Protein AF-A0A497R8Y4-F1 (afdb_monomer_lite)

Foldseek 3Di:
DWKKFADDPNDTPDIDDDPDPDDDPRIDGDDPVVVVVVVVVVPPPPPPQPLVRVLVVLVVVLVVCVVVVHDSPVSVVVSVVSVVVVVVD

Sequence (89 aa):
MFYFKKIVNGKIVSVESKNVDIPSLGFERATKEEYENFIANLTPEIIEPTIEEQLHELRMQILDKMIANEDFSELKQRYLQLRAKLEKI

Structure (mmCIF, N/CA/C/O backbone):
data_AF-A0A497R8Y4-F1
#
_entry.id   AF-A0A497R8Y4-F1
#
loop_
_atom_site.group_PDB
_atom_site.id
_atom_site.type_symbol
_atom_site.label_atom_id
_atom_site.label_alt_id
_atom_site.label_comp_id
_atom_site.label_asym_id
_atom_site.label_entity_id
_atom_site.label_seq_id
_atom_site.pdbx_PDB_ins_code
_atom_site.Cartn_x
_atom_site.Cartn_y
_atom_site.Cartn_z
_atom_site.occupancy
_atom_site.B_iso_or_equiv
_atom_site.auth_seq_id
_atom_site.auth_comp_id
_atom_site.auth_asym_id
_atom_site.auth_atom_id
_atom_site.pdbx_PDB_model_num
ATOM 1 N N . MET A 1 1 ? 6.446 11.540 24.040 1.00 89.25 1 MET A N 1
ATOM 2 C CA . MET A 1 1 ? 5.518 11.537 22.893 1.00 89.25 1 MET A CA 1
ATOM 3 C C . MET A 1 1 ? 4.107 11.457 23.441 1.00 89.25 1 MET A C 1
ATOM 5 O O . MET A 1 1 ? 3.850 10.585 24.264 1.00 89.25 1 MET A O 1
ATOM 9 N N . PHE A 1 2 ? 3.242 12.381 23.041 1.00 95.12 2 PHE A N 1
ATOM 10 C CA . PHE A 1 2 ? 1.824 12.420 23.385 1.00 95.12 2 PHE A CA 1
ATOM 11 C C . PHE A 1 2 ? 1.015 11.988 22.164 1.00 95.12 2 PHE A C 1
ATOM 13 O O . PHE A 1 2 ? 1.367 12.341 21.037 1.00 95.12 2 PHE A O 1
ATOM 20 N N . TYR A 1 3 ? -0.042 11.217 22.393 1.00 96.75 3 TYR A N 1
ATOM 21 C CA . TYR A 1 3 ? -0.920 10.706 21.346 1.00 96.75 3 TYR A CA 1
ATOM 22 C C . TYR A 1 3 ? -2.302 11.312 21.517 1.00 96.75 3 TYR A C 1
ATOM 24 O O . TYR A 1 3 ? -2.788 11.466 22.642 1.00 96.75 3 TYR A O 1
ATOM 32 N N . PHE A 1 4 ? -2.937 11.635 20.399 1.00 96.88 4 PHE A N 1
ATOM 33 C CA . PHE A 1 4 ? -4.276 12.191 20.375 1.00 96.88 4 PHE A CA 1
ATOM 34 C C . PHE A 1 4 ? -5.122 11.502 19.306 1.00 96.88 4 PHE A C 1
ATOM 36 O O . PHE A 1 4 ? -4.603 11.021 18.299 1.00 96.88 4 PHE A O 1
ATOM 43 N N . LYS A 1 5 ? -6.433 11.455 19.531 1.00 96.12 5 LYS A N 1
ATOM 44 C CA . LYS A 1 5 ? -7.430 10.834 18.656 1.00 96.12 5 LYS A CA 1
ATOM 45 C C . LYS A 1 5 ? -8.564 11.806 18.385 1.00 96.12 5 LYS A C 1
ATOM 47 O O . LYS A 1 5 ? -8.920 12.615 19.238 1.00 96.12 5 LYS A O 1
ATOM 52 N N . LYS A 1 6 ? -9.159 11.698 17.206 1.00 95.88 6 LYS A N 1
ATOM 53 C CA . LYS A 1 6 ? -10.399 12.383 16.851 1.00 95.88 6 LYS A CA 1
ATOM 54 C C . LYS A 1 6 ? -11.516 11.359 16.766 1.00 95.88 6 LYS A C 1
ATOM 56 O O . LYS A 1 6 ? -11.400 10.394 16.009 1.00 95.88 6 LYS A O 1
ATOM 61 N N . ILE A 1 7 ? -12.593 11.589 17.511 1.00 93.56 7 ILE A N 1
ATOM 62 C CA . ILE A 1 7 ? -13.766 10.714 17.533 1.00 93.56 7 ILE A CA 1
ATOM 63 C C . ILE A 1 7 ? -14.928 11.381 16.800 1.00 93.56 7 ILE A C 1
ATOM 65 O O . ILE A 1 7 ? -15.263 12.535 17.056 1.00 93.56 7 ILE A O 1
ATOM 69 N N . VAL A 1 8 ? -15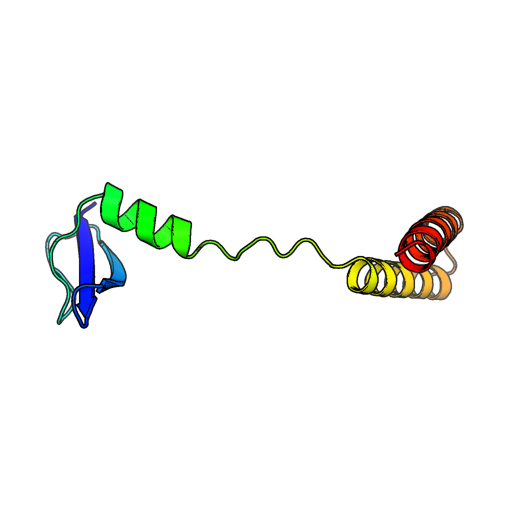.567 10.636 15.899 1.00 92.44 8 VAL A N 1
ATOM 70 C CA . VAL A 1 8 ? -16.827 11.018 15.250 1.00 92.44 8 VAL A CA 1
ATOM 71 C C . VAL A 1 8 ? -17.781 9.835 15.363 1.00 92.44 8 VAL A C 1
ATOM 73 O O . VAL A 1 8 ? -17.419 8.712 15.021 1.00 92.44 8 VAL A O 1
ATOM 76 N N . ASN A 1 9 ? -18.995 10.066 15.871 1.00 92.31 9 ASN A N 1
ATOM 77 C CA . ASN A 1 9 ? -20.010 9.022 16.084 1.00 92.31 9 ASN A CA 1
ATOM 78 C C . ASN A 1 9 ? -19.493 7.810 16.891 1.00 92.31 9 ASN A C 1
ATOM 80 O O . ASN A 1 9 ? -19.792 6.663 16.566 1.00 92.31 9 ASN A O 1
ATOM 84 N N . GLY A 1 10 ? -18.671 8.059 17.917 1.00 88.25 10 GLY A N 1
ATOM 85 C CA . GLY A 1 10 ? -18.107 7.011 18.779 1.00 88.25 10 GLY A CA 1
ATOM 86 C C . GLY A 1 10 ? -16.978 6.183 18.152 1.00 88.25 10 GLY A C 1
ATOM 87 O O . GLY A 1 10 ? -16.525 5.226 18.771 1.00 88.25 10 GLY A O 1
ATOM 88 N N . LYS A 1 11 ? -16.503 6.534 16.949 1.00 89.75 11 LYS A N 1
ATOM 89 C CA . LYS A 1 11 ? -15.380 5.863 16.277 1.00 89.75 11 LYS A CA 1
ATOM 90 C C . LYS A 1 11 ? -14.183 6.795 16.138 1.00 89.75 11 LYS A C 1
ATOM 92 O O . LYS A 1 11 ? -14.354 7.970 15.813 1.00 89.75 11 LYS A O 1
ATOM 97 N N . ILE A 1 12 ? -12.978 6.262 16.342 1.00 91.62 12 ILE A N 1
ATOM 98 C CA . ILE A 1 12 ? -11.734 6.969 16.019 1.00 91.62 12 ILE A CA 1
ATOM 99 C C . ILE A 1 12 ? -11.656 7.096 14.496 1.00 91.62 12 ILE A C 1
ATOM 101 O O . ILE A 1 12 ? -11.735 6.095 13.789 1.00 91.62 12 ILE A O 1
ATOM 105 N N . VAL A 1 13 ? -11.528 8.324 13.999 1.00 91.81 13 VAL A N 1
ATOM 106 C CA . VAL A 1 13 ? -11.429 8.624 12.558 1.00 91.81 13 VAL A CA 1
ATOM 107 C C . VAL A 1 13 ? -10.071 9.191 12.159 1.00 91.81 13 VAL A C 1
ATOM 109 O O . VAL A 1 13 ? -9.772 9.308 10.976 1.00 91.81 13 VAL A O 1
ATOM 112 N N . SER A 1 14 ? -9.259 9.594 13.133 1.00 92.94 14 SER A N 1
ATOM 113 C CA . SER A 1 14 ? -7.917 10.123 12.917 1.00 92.94 14 SER A CA 1
ATOM 114 C C . SER A 1 14 ? -7.126 10.054 14.218 1.00 92.94 14 SER A C 1
ATOM 116 O O . SER A 1 14 ? -7.705 10.163 15.303 1.00 92.94 14 SER A O 1
ATOM 118 N N . VAL A 1 15 ? -5.809 9.908 14.103 1.00 94.50 15 VAL A N 1
ATOM 119 C CA . VAL A 1 15 ? -4.868 9.949 15.224 1.00 94.50 15 VAL A CA 1
ATOM 120 C C . VAL A 1 15 ? -3.687 10.853 14.880 1.00 94.50 15 VAL A C 1
ATOM 122 O O . VAL A 1 15 ? -3.311 10.971 13.715 1.00 94.50 15 VAL A O 1
ATOM 125 N N . GLU A 1 16 ? -3.097 11.491 15.888 1.00 94.50 16 GLU A N 1
ATOM 126 C CA . GLU A 1 16 ? -1.873 12.285 15.748 1.00 94.50 16 GLU A CA 1
ATOM 127 C C . GLU A 1 16 ? -0.905 12.021 16.911 1.00 94.50 16 GLU A C 1
ATOM 129 O O . GLU A 1 16 ? -1.318 11.734 18.036 1.00 94.50 16 GLU A O 1
ATOM 134 N N . SER A 1 17 ? 0.397 12.139 16.641 1.00 95.12 17 SER A N 1
ATOM 135 C CA . SER A 1 17 ? 1.460 12.049 17.648 1.00 95.12 17 SER A CA 1
ATOM 136 C C . SER A 1 17 ? 2.257 13.350 17.696 1.00 95.12 17 SER A C 1
ATOM 138 O O . SER A 1 17 ? 2.685 13.846 16.652 1.00 95.12 17 SER A O 1
ATOM 140 N N . LYS A 1 18 ? 2.492 13.895 18.893 1.00 93.62 18 LYS A N 1
ATOM 141 C CA . LYS A 1 18 ? 3.225 15.155 19.092 1.00 93.62 18 LYS A CA 1
ATOM 142 C C . LYS A 1 18 ? 4.217 15.070 20.248 1.00 93.62 18 LYS A C 1
ATOM 144 O O . LYS A 1 18 ? 4.030 14.337 21.216 1.00 93.62 18 LYS A O 1
ATOM 149 N N . ASN A 1 19 ? 5.263 15.891 20.187 1.00 94.69 19 ASN A N 1
ATOM 150 C CA . ASN A 1 19 ? 6.235 16.022 21.279 1.00 94.69 19 ASN A CA 1
ATOM 151 C C . ASN A 1 19 ? 5.750 16.921 22.428 1.00 94.69 19 ASN A C 1
ATOM 153 O O . ASN A 1 19 ? 6.345 16.905 23.501 1.00 94.69 19 ASN A O 1
ATOM 157 N N . VAL A 1 20 ? 4.670 17.674 22.212 1.00 92.62 20 VAL A N 1
ATOM 158 C CA . VAL A 1 20 ? 4.056 18.575 23.193 1.00 92.62 20 VAL A CA 1
ATOM 159 C C . VAL A 1 20 ? 2.685 18.062 23.610 1.00 92.62 20 VAL A C 1
ATOM 161 O O . VAL A 1 20 ? 1.981 17.442 22.812 1.00 92.62 20 VAL A O 1
ATOM 164 N N . ASP A 1 21 ? 2.300 18.349 24.851 1.00 92.94 21 ASP A N 1
ATOM 165 C CA . ASP A 1 21 ? 1.016 17.942 25.428 1.00 92.94 21 ASP A CA 1
ATOM 166 C C . ASP A 1 21 ? -0.116 18.912 25.047 1.00 92.94 21 ASP A C 1
ATOM 168 O O . ASP A 1 21 ? -0.790 19.488 25.898 1.00 92.94 21 ASP A O 1
ATOM 172 N N . ILE A 1 22 ? -0.252 19.183 23.745 1.00 93.12 22 ILE A N 1
ATOM 173 C CA . ILE A 1 22 ? -1.244 20.115 23.198 1.00 93.12 22 ILE A CA 1
ATOM 174 C C . ILE A 1 22 ? -1.906 19.475 21.962 1.00 93.12 22 ILE A C 1
ATOM 176 O O . ILE A 1 22 ? -1.237 19.319 20.929 1.00 93.12 22 ILE A O 1
ATOM 180 N N . PRO A 1 23 ? -3.203 19.114 22.032 1.00 92.94 23 PRO A N 1
ATOM 181 C CA . PRO A 1 23 ? -3.928 18.526 20.908 1.00 92.94 23 PRO A CA 1
ATOM 182 C C . PRO A 1 23 ? -4.225 19.549 19.805 1.00 92.94 23 PRO A C 1
ATOM 184 O O . PRO A 1 23 ? -4.305 20.754 20.043 1.00 92.94 23 PRO A O 1
ATOM 187 N N . SER A 1 24 ? -4.429 19.062 18.580 1.00 91.94 24 SER A N 1
ATOM 188 C CA . SER A 1 24 ? -5.092 19.829 17.518 1.00 91.94 24 SER A CA 1
ATOM 189 C C . SER A 1 24 ? -6.581 20.033 17.838 1.00 91.94 24 SER A C 1
ATOM 191 O O . SER A 1 24 ? -7.169 19.319 18.650 1.00 91.94 24 SER A O 1
ATOM 193 N N . LEU A 1 25 ? -7.228 20.995 17.174 1.00 92.62 25 LEU A N 1
ATOM 194 C CA . LEU A 1 25 ? -8.655 21.259 17.376 1.00 92.62 25 LEU A CA 1
ATOM 195 C C . LEU A 1 25 ? -9.506 20.008 17.084 1.00 92.62 25 LEU A C 1
ATOM 197 O O . LEU A 1 25 ? -9.429 19.430 15.999 1.00 92.62 25 LEU A O 1
ATOM 201 N N . GLY A 1 26 ? -10.347 19.621 18.046 1.00 91.81 26 GLY A N 1
ATOM 202 C CA . GLY A 1 26 ? -11.221 18.449 17.934 1.00 91.81 26 GLY A CA 1
ATOM 203 C C . GLY A 1 26 ? -10.522 17.106 18.167 1.00 91.81 26 GLY A C 1
ATOM 204 O O . GLY A 1 26 ? -11.112 16.072 17.860 1.00 91.81 26 GLY A O 1
ATOM 205 N N . PHE A 1 27 ? -9.292 17.115 18.684 1.00 96.06 27 PHE A N 1
ATOM 206 C CA . PHE A 1 27 ? -8.599 15.922 19.156 1.00 96.06 27 PHE A CA 1
ATOM 207 C C . PHE A 1 27 ? -8.611 15.862 20.686 1.00 96.06 27 PHE A C 1
ATOM 209 O O . PHE A 1 27 ? -8.474 16.876 21.369 1.00 96.06 27 PHE A O 1
ATOM 216 N N . GLU A 1 28 ? -8.739 14.654 21.216 1.00 95.12 28 GLU A N 1
ATOM 217 C CA . GLU A 1 28 ? -8.624 14.342 22.637 1.00 95.12 28 GLU A CA 1
ATOM 218 C C . GLU A 1 28 ? -7.469 13.371 22.877 1.00 95.12 28 GLU A C 1
ATOM 220 O O . GLU A 1 28 ? -6.911 12.799 21.940 1.00 95.12 28 GLU A O 1
ATOM 225 N N . ARG A 1 29 ? -7.067 13.194 24.135 1.00 95.06 29 ARG A N 1
ATOM 226 C CA . ARG A 1 29 ? -5.920 12.349 24.469 1.00 95.06 29 ARG A CA 1
ATOM 227 C C . ARG A 1 29 ? -6.204 10.885 24.137 1.00 95.06 29 ARG A C 1
ATOM 229 O O . ARG A 1 29 ? -7.254 10.351 24.487 1.00 95.06 29 ARG A O 1
ATOM 236 N N . ALA A 1 30 ? -5.246 10.249 23.478 1.00 94.56 30 ALA A N 1
ATOM 237 C CA . ALA A 1 30 ? -5.279 8.836 23.139 1.00 94.56 30 ALA A CA 1
ATOM 238 C C . ALA A 1 30 ? -4.235 8.069 23.949 1.00 94.56 30 ALA A C 1
ATOM 240 O O . ALA A 1 30 ? -3.207 8.624 24.360 1.00 94.56 30 ALA A O 1
ATOM 241 N N . THR A 1 31 ? -4.473 6.778 24.152 1.00 94.75 31 THR A N 1
ATOM 242 C CA . THR A 1 31 ? -3.409 5.876 24.593 1.00 94.75 31 THR A CA 1
ATOM 243 C C . THR A 1 31 ? -2.488 5.544 23.420 1.00 94.75 31 THR A C 1
ATOM 245 O O . THR A 1 31 ? -2.851 5.673 22.248 1.00 94.75 31 THR A O 1
ATOM 248 N N . LYS A 1 32 ? -1.268 5.097 23.735 1.00 94.00 32 LYS A N 1
ATOM 249 C CA . LYS A 1 32 ? -0.345 4.577 22.721 1.00 94.00 32 LYS A CA 1
ATOM 250 C C . LYS A 1 32 ? -0.975 3.407 21.949 1.00 94.00 32 LYS A C 1
ATOM 252 O O . LYS A 1 32 ? -0.849 3.351 20.735 1.00 94.00 32 LYS A O 1
ATOM 257 N N . GLU A 1 33 ? -1.700 2.539 22.649 1.00 93.38 33 GLU A N 1
ATOM 258 C CA . GLU A 1 33 ? -2.393 1.386 22.069 1.00 93.38 33 GLU A CA 1
ATOM 259 C C . GLU A 1 33 ? -3.502 1.800 21.089 1.00 93.38 33 GLU A C 1
ATOM 261 O O . GLU A 1 33 ? -3.595 1.245 20.002 1.00 93.38 33 GLU A O 1
ATOM 266 N N . GLU A 1 34 ? -4.310 2.816 21.412 1.00 92.38 34 GLU A N 1
ATOM 267 C CA . GL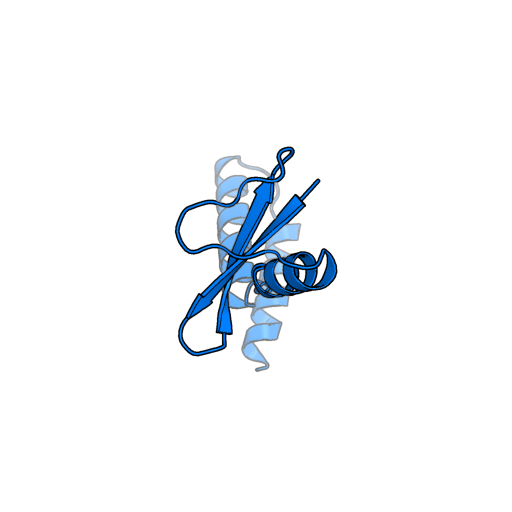U A 1 34 ? -5.332 3.335 20.490 1.00 92.38 34 GLU A CA 1
ATOM 268 C C . GLU A 1 34 ? -4.716 3.903 19.207 1.00 92.38 34 GLU A C 1
ATOM 270 O O . GLU A 1 34 ? -5.242 3.683 18.115 1.00 92.38 34 GLU A O 1
ATOM 275 N N . TYR A 1 35 ? -3.591 4.614 19.338 1.00 92.81 35 TYR A N 1
ATOM 276 C CA . TYR A 1 35 ? -2.827 5.115 18.200 1.00 92.81 35 TYR A CA 1
ATOM 277 C C . TYR A 1 35 ? -2.289 3.958 17.349 1.00 92.81 35 TYR A C 1
ATOM 279 O O . TYR A 1 35 ? -2.533 3.919 16.146 1.00 92.81 35 TYR A O 1
ATOM 287 N N . GLU A 1 36 ? -1.593 3.002 17.968 1.00 91.88 36 GLU A N 1
ATOM 288 C CA . GLU A 1 36 ? -0.994 1.858 17.273 1.00 91.88 36 GLU A CA 1
ATOM 289 C C . GLU A 1 36 ? -2.052 0.989 16.590 1.00 91.88 36 GLU A C 1
ATOM 291 O O . GLU A 1 36 ? -1.873 0.639 15.429 1.00 91.88 36 GLU A O 1
ATOM 296 N N . ASN A 1 37 ? -3.188 0.728 17.240 1.00 90.88 37 ASN A N 1
ATOM 297 C CA . ASN A 1 37 ? -4.300 -0.014 16.647 1.00 90.88 37 ASN A CA 1
ATOM 298 C C . ASN A 1 37 ? -4.914 0.724 15.453 1.00 90.88 37 ASN A C 1
ATOM 300 O O . ASN A 1 37 ? -5.241 0.101 14.446 1.00 90.88 37 ASN A O 1
ATOM 304 N N . PHE A 1 38 ? -5.082 2.047 15.530 1.00 90.56 38 PHE A N 1
ATOM 305 C CA . PHE A 1 38 ? -5.598 2.817 14.398 1.00 90.56 38 PHE A CA 1
ATOM 306 C C . PHE A 1 38 ? -4.612 2.815 13.224 1.00 90.56 38 PHE A C 1
ATOM 308 O O . PHE A 1 38 ? -5.023 2.580 12.094 1.00 90.56 38 PHE A O 1
ATOM 315 N N . ILE A 1 39 ? -3.313 3.004 13.482 1.00 88.75 39 ILE A N 1
ATOM 316 C CA . ILE A 1 39 ? -2.269 2.933 12.448 1.00 88.75 39 ILE A CA 1
ATOM 317 C C . ILE A 1 39 ? -2.157 1.523 11.852 1.00 88.75 39 ILE A C 1
ATOM 319 O O . ILE A 1 39 ? -2.022 1.393 10.640 1.00 88.75 39 ILE A O 1
ATOM 323 N N . ALA A 1 40 ? -2.253 0.472 12.667 1.00 85.75 40 ALA A N 1
ATOM 324 C CA . ALA A 1 40 ? -2.243 -0.911 12.199 1.00 85.75 40 ALA A CA 1
ATOM 325 C C . ALA A 1 40 ? -3.476 -1.232 11.344 1.00 85.75 40 ALA A C 1
ATOM 327 O O . ALA A 1 40 ? -3.365 -1.947 10.364 1.00 85.75 40 ALA A O 1
ATOM 328 N N . ASN A 1 41 ? -4.641 -0.658 11.648 1.00 82.06 41 ASN A N 1
ATOM 329 C CA . ASN A 1 41 ? -5.817 -0.778 10.780 1.00 82.06 41 ASN A CA 1
ATOM 330 C C . ASN A 1 41 ? -5.741 0.111 9.525 1.00 82.06 41 ASN A C 1
ATOM 332 O O . ASN A 1 41 ? -6.509 -0.089 8.589 1.00 82.06 41 ASN A O 1
ATOM 336 N N . LEU A 1 42 ? -4.842 1.100 9.506 1.00 76.94 42 LEU A N 1
ATOM 337 C CA . LEU A 1 42 ? -4.529 1.916 8.333 1.00 76.94 42 LEU A CA 1
ATOM 338 C C . LEU A 1 42 ? -3.419 1.324 7.468 1.00 76.94 42 LEU A C 1
ATOM 340 O O . LEU A 1 42 ? -3.131 1.902 6.416 1.00 76.94 42 LEU A O 1
ATOM 344 N N . THR A 1 43 ? -2.764 0.228 7.883 1.00 61.28 43 THR A N 1
ATOM 345 C CA . THR A 1 43 ? -1.806 -0.415 6.985 1.00 61.28 43 THR A CA 1
ATOM 346 C C . THR A 1 43 ? -2.553 -0.745 5.705 1.00 61.28 43 THR A C 1
ATOM 348 O O . THR A 1 43 ? -3.628 -1.345 5.801 1.00 61.28 43 THR A O 1
ATOM 351 N N . PRO A 1 44 ? -2.037 -0.334 4.533 1.00 54.56 44 PRO A N 1
ATOM 352 C CA . PRO A 1 44 ? -2.606 -0.790 3.285 1.00 54.56 44 PRO A CA 1
ATOM 353 C C . PRO A 1 44 ? -2.639 -2.305 3.394 1.00 54.56 44 PRO A C 1
ATOM 355 O O . PRO A 1 44 ? -1.611 -2.929 3.671 1.00 54.56 44 PRO A O 1
ATOM 358 N N . GLU A 1 45 ? -3.836 -2.872 3.279 1.00 51.44 45 GLU A N 1
ATOM 359 C CA . GLU A 1 45 ? -3.990 -4.288 3.005 1.00 51.44 45 GLU A CA 1
ATOM 360 C C . GLU A 1 45 ? -2.969 -4.570 1.903 1.00 51.44 45 GLU A C 1
ATOM 362 O O . GLU A 1 45 ? -2.970 -3.887 0.874 1.00 51.44 45 GLU A O 1
ATOM 367 N N . ILE A 1 46 ? -1.975 -5.415 2.185 1.00 53.97 46 ILE A N 1
ATOM 368 C CA . ILE A 1 46 ? -1.015 -5.809 1.163 1.00 53.97 46 ILE A CA 1
ATOM 369 C C . ILE A 1 46 ? -1.873 -6.607 0.193 1.00 53.97 46 ILE A C 1
ATOM 371 O O . ILE A 1 46 ? -2.118 -7.789 0.415 1.00 53.97 46 ILE A O 1
ATOM 375 N N . ILE A 1 47 ? -2.430 -5.923 -0.806 1.00 56.62 47 ILE A N 1
ATOM 376 C CA . ILE A 1 47 ? -3.145 -6.552 -1.899 1.00 56.62 47 ILE A CA 1
ATOM 377 C C . ILE 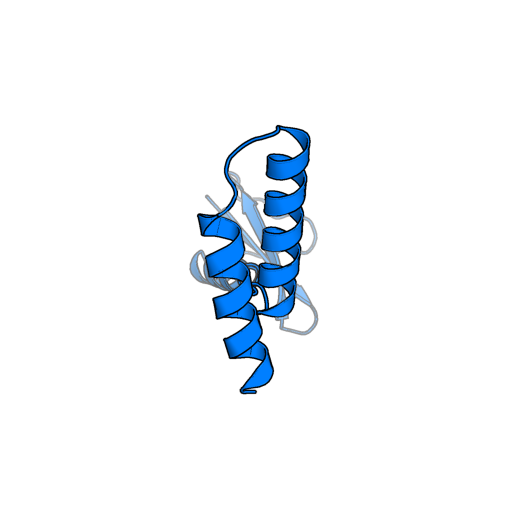A 1 47 ? -2.047 -7.331 -2.598 1.00 56.62 47 ILE A C 1
ATOM 379 O O . ILE A 1 47 ? -1.217 -6.756 -3.305 1.00 56.62 47 ILE A O 1
ATOM 383 N N . GLU A 1 48 ? -1.954 -8.624 -2.284 1.00 61.84 48 GLU A N 1
ATOM 384 C CA . GLU A 1 48 ? -1.100 -9.511 -3.049 1.00 61.84 48 GLU A CA 1
ATOM 385 C C . GLU A 1 48 ? -1.510 -9.325 -4.508 1.00 61.84 48 GLU A C 1
ATOM 387 O O . GLU A 1 48 ? -2.706 -9.435 -4.807 1.00 61.84 48 GLU A O 1
ATOM 392 N N . PRO A 1 49 ? -0.565 -8.981 -5.402 1.00 67.75 49 PRO A N 1
ATOM 393 C CA . PRO A 1 49 ? -0.909 -8.710 -6.779 1.00 67.75 49 PRO A CA 1
ATOM 394 C C . PRO A 1 49 ? -1.619 -9.941 -7.315 1.00 67.75 4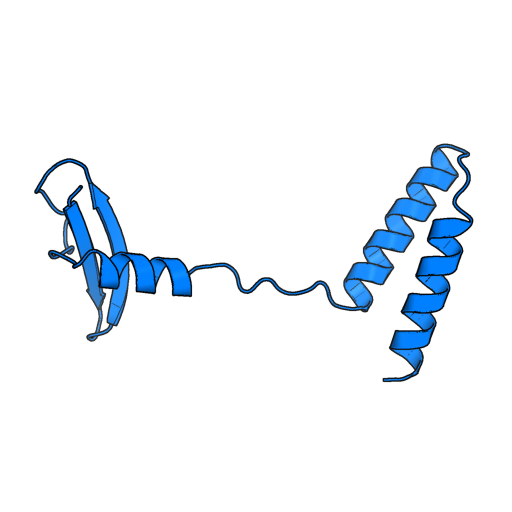9 PRO A C 1
ATOM 396 O O . PRO A 1 49 ? -1.131 -11.072 -7.184 1.00 67.75 49 PRO A O 1
ATOM 399 N N . THR A 1 50 ? -2.797 -9.723 -7.880 1.00 82.12 50 THR A N 1
ATOM 400 C CA . THR A 1 50 ? -3.588 -10.781 -8.490 1.00 82.12 50 THR A CA 1
ATOM 401 C C . THR A 1 50 ? -2.741 -11.512 -9.532 1.00 82.12 50 THR A C 1
ATOM 403 O O . THR A 1 50 ? -1.768 -10.981 -10.077 1.00 82.12 50 THR A O 1
ATOM 406 N N . ILE A 1 51 ? -3.103 -12.757 -9.847 1.00 82.31 51 ILE A N 1
ATOM 407 C CA . ILE A 1 51 ? -2.417 -13.520 -10.902 1.00 82.31 51 ILE A CA 1
ATOM 408 C C . ILE A 1 51 ? -2.391 -12.720 -12.221 1.00 82.31 51 ILE A C 1
ATOM 410 O O . ILE A 1 51 ? -1.411 -12.784 -12.961 1.00 82.31 51 ILE A O 1
ATOM 414 N N . GLU A 1 52 ? -3.428 -11.922 -12.488 1.00 83.69 52 GLU A N 1
ATOM 415 C CA . GLU A 1 52 ? -3.524 -11.036 -13.652 1.00 83.69 52 GLU A CA 1
ATOM 416 C C . GLU A 1 52 ? -2.515 -9.878 -13.612 1.00 83.69 52 GLU A C 1
ATOM 418 O O . GLU A 1 52 ? -1.832 -9.629 -14.609 1.00 83.69 52 GLU A O 1
ATOM 423 N N . GLU A 1 53 ? -2.353 -9.213 -12.467 1.00 85.56 53 GLU A N 1
ATOM 424 C CA . GLU A 1 53 ? -1.360 -8.145 -12.279 1.00 85.56 53 GLU A CA 1
ATOM 425 C C . GLU A 1 53 ? 0.070 -8.684 -12.403 1.00 85.56 53 GLU A C 1
ATOM 427 O O . GLU A 1 53 ? 0.887 -8.123 -13.134 1.00 85.56 53 GLU A O 1
ATOM 432 N N . GLN A 1 54 ? 0.352 -9.842 -11.801 1.00 87.31 54 GLN A N 1
ATOM 433 C CA . GLN A 1 54 ? 1.651 -10.507 -11.933 1.00 87.31 54 GLN A CA 1
ATOM 434 C C . GLN A 1 54 ? 1.958 -10.905 -13.392 1.00 87.31 54 GLN A C 1
ATOM 436 O O . GLN A 1 54 ? 3.106 -10.831 -13.839 1.00 87.31 54 GLN A O 1
ATOM 441 N N . LEU A 1 55 ? 0.944 -11.315 -14.167 1.00 90.75 55 LEU A N 1
ATOM 442 C CA . LEU A 1 55 ? 1.091 -11.590 -15.602 1.00 90.75 55 LEU A CA 1
ATOM 443 C C . LEU A 1 55 ? 1.369 -10.317 -16.403 1.00 90.75 55 LEU A C 1
ATOM 445 O O . LEU A 1 55 ? 2.162 -10.357 -17.349 1.00 90.75 55 LEU A O 1
ATOM 449 N N . HIS A 1 56 ? 0.721 -9.207 -16.047 1.00 90.56 56 HIS A N 1
ATOM 450 C CA . HIS A 1 56 ? 0.947 -7.912 -16.678 1.00 90.56 56 HIS A CA 1
ATOM 451 C C . HIS A 1 56 ? 2.383 -7.425 -16.449 1.00 90.56 56 HIS A C 1
ATOM 453 O O . HIS A 1 56 ? 3.075 -7.094 -17.412 1.00 90.56 56 HIS A O 1
ATOM 459 N N . GLU A 1 57 ? 2.871 -7.477 -15.209 1.00 91.25 57 GLU A N 1
ATOM 460 C CA . GLU A 1 57 ? 4.249 -7.106 -14.871 1.00 91.25 57 GLU A CA 1
ATOM 461 C C . GLU A 1 57 ? 5.281 -7.976 -15.598 1.00 91.25 57 GLU A C 1
ATOM 463 O O . GLU A 1 57 ? 6.224 -7.453 -16.195 1.00 91.25 57 GLU A O 1
ATOM 468 N N . LEU A 1 58 ? 5.087 -9.301 -15.626 1.00 92.62 58 LEU A N 1
ATOM 469 C CA . LEU A 1 58 ? 5.970 -10.209 -16.367 1.00 92.62 58 LEU A CA 1
ATOM 470 C C . LEU A 1 58 ? 5.995 -9.890 -17.861 1.00 92.62 58 LEU A C 1
ATOM 472 O O . LEU A 1 58 ? 7.052 -9.951 -18.487 1.00 92.62 58 LEU A O 1
ATOM 476 N N . ARG A 1 59 ? 4.847 -9.527 -18.443 1.00 93.88 59 ARG A N 1
ATOM 477 C CA . ARG A 1 59 ? 4.775 -9.122 -19.849 1.00 93.88 59 ARG A CA 1
ATOM 478 C C . ARG A 1 59 ? 5.577 -7.848 -20.103 1.00 93.88 59 ARG A C 1
ATOM 480 O O . ARG A 1 59 ? 6.275 -7.790 -21.112 1.00 93.88 59 ARG A O 1
ATOM 487 N N . MET A 1 60 ? 5.501 -6.868 -19.205 1.00 94.44 60 MET A N 1
ATOM 488 C CA . MET A 1 60 ? 6.283 -5.634 -19.308 1.00 94.44 60 MET A CA 1
ATOM 489 C C . MET A 1 60 ? 7.787 -5.910 -19.220 1.00 94.44 60 MET A C 1
ATOM 491 O O . MET A 1 60 ? 8.528 -5.495 -20.104 1.00 94.44 60 MET A O 1
ATOM 495 N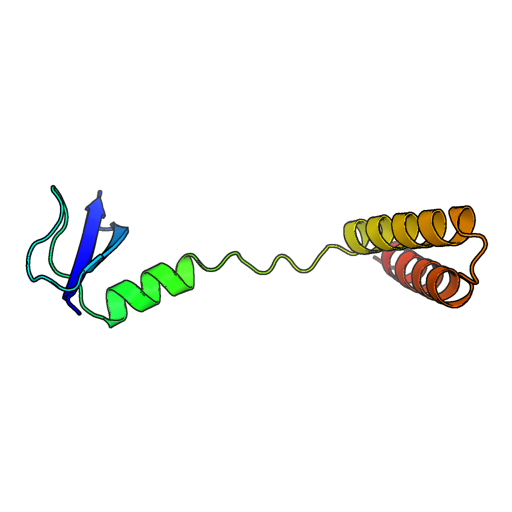 N . GLN A 1 61 ? 8.230 -6.717 -18.254 1.00 92.69 61 GLN A N 1
ATOM 496 C CA . GLN A 1 61 ? 9.649 -7.075 -18.120 1.00 92.69 61 GLN A CA 1
ATOM 497 C C . GLN A 1 61 ? 10.186 -7.851 -19.334 1.00 92.69 61 GLN A C 1
ATOM 499 O O . GLN A 1 61 ? 11.330 -7.656 -19.742 1.00 92.69 61 GLN A O 1
ATOM 504 N N . ILE A 1 62 ? 9.368 -8.724 -19.937 1.00 93.69 62 ILE A N 1
ATOM 505 C CA . ILE A 1 62 ? 9.729 -9.413 -21.184 1.00 93.69 62 ILE A CA 1
ATOM 506 C C . ILE A 1 62 ? 9.911 -8.400 -22.320 1.00 93.69 62 ILE A C 1
ATOM 508 O O . ILE A 1 62 ? 10.885 -8.503 -23.061 1.00 93.69 62 ILE A O 1
ATOM 512 N N . LEU A 1 63 ? 9.004 -7.427 -22.457 1.00 93.69 63 LEU A N 1
ATOM 513 C CA . LEU A 1 63 ? 9.109 -6.386 -23.483 1.00 93.69 63 LEU A CA 1
ATOM 514 C C . LEU A 1 63 ? 10.370 -5.535 -23.298 1.00 93.69 63 LEU A C 1
ATOM 516 O O . LEU A 1 63 ? 11.084 -5.316 -24.273 1.00 93.69 63 LEU A O 1
ATOM 520 N N . ASP A 1 64 ? 10.684 -5.129 -22.068 1.00 94.94 64 ASP A N 1
ATOM 521 C CA . ASP A 1 64 ? 11.889 -4.348 -21.771 1.00 94.94 64 ASP A CA 1
ATOM 522 C C . ASP A 1 64 ? 13.161 -5.116 -22.147 1.00 94.94 64 ASP A C 1
ATOM 524 O O . ASP A 1 64 ? 14.038 -4.582 -22.829 1.00 94.94 64 ASP A O 1
ATOM 528 N N . LYS A 1 65 ? 13.235 -6.406 -21.794 1.00 93.38 65 LYS A N 1
ATOM 529 C CA . LYS A 1 65 ? 14.362 -7.264 -22.185 1.00 93.38 65 LYS A CA 1
ATOM 53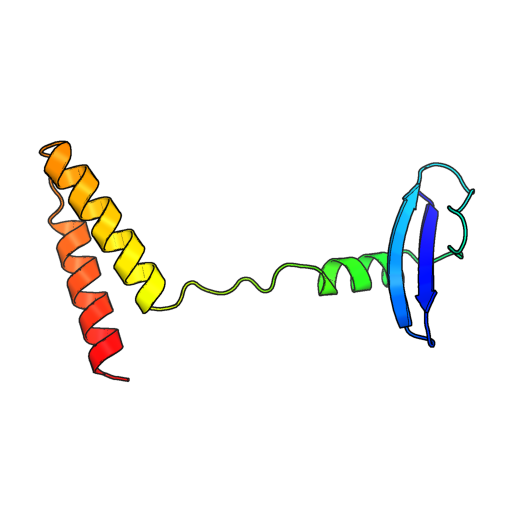0 C C . LYS A 1 65 ? 14.442 -7.492 -23.690 1.00 93.38 65 LYS A C 1
ATOM 532 O O . LYS A 1 65 ? 15.539 -7.508 -24.237 1.00 93.38 65 LYS A O 1
ATOM 537 N N . MET A 1 66 ? 13.307 -7.622 -24.378 1.00 92.81 66 MET A N 1
ATOM 538 C CA . MET A 1 66 ? 13.277 -7.713 -25.841 1.00 92.81 66 MET A CA 1
ATOM 539 C C . MET A 1 66 ? 13.811 -6.437 -26.501 1.00 92.81 66 MET A C 1
ATOM 541 O O . MET A 1 66 ? 14.580 -6.530 -27.454 1.00 92.81 66 MET A O 1
ATOM 545 N N . ILE A 1 67 ? 13.436 -5.258 -25.992 1.00 95.06 67 ILE A N 1
ATOM 546 C CA . ILE A 1 67 ? 13.937 -3.962 -26.479 1.00 95.06 67 ILE A CA 1
ATOM 547 C C . ILE A 1 67 ? 15.446 -3.846 -26.236 1.00 95.06 67 ILE A C 1
ATOM 549 O O . ILE A 1 67 ? 16.179 -3.408 -27.121 1.00 95.06 67 ILE A O 1
ATOM 553 N N . ALA A 1 68 ? 15.916 -4.279 -25.065 1.00 94.75 68 ALA A N 1
ATOM 554 C CA . ALA A 1 68 ? 17.333 -4.301 -24.710 1.00 94.75 68 ALA A CA 1
ATOM 555 C C . ALA A 1 68 ? 18.135 -5.429 -25.398 1.00 94.75 68 ALA A C 1
ATOM 557 O O . ALA A 1 68 ? 19.354 -5.489 -25.244 1.00 94.75 68 ALA A O 1
ATOM 558 N N . ASN A 1 69 ? 17.475 -6.303 -26.171 1.00 93.88 69 ASN A N 1
ATOM 559 C CA . ASN A 1 69 ? 18.054 -7.500 -26.788 1.00 93.88 69 ASN A CA 1
ATOM 560 C C . ASN A 1 69 ? 18.758 -8.429 -25.771 1.00 93.88 69 ASN A C 1
ATOM 562 O O . ASN A 1 69 ? 19.809 -9.008 -26.049 1.00 93.88 69 ASN A O 1
ATOM 566 N N . GLU A 1 70 ? 18.178 -8.545 -24.577 1.00 94.50 70 GLU A N 1
ATOM 567 C CA . GLU A 1 70 ? 18.624 -9.416 -23.489 1.00 94.50 70 GLU A CA 1
ATOM 568 C C . GLU A 1 70 ? 17.870 -10.753 -23.490 1.00 94.50 70 GLU A C 1
ATOM 570 O O . GLU A 1 70 ? 16.756 -10.862 -24.005 1.00 94.50 70 GLU A O 1
ATOM 575 N N . ASP A 1 71 ? 18.444 -11.780 -22.855 1.00 93.25 71 ASP A N 1
ATOM 576 C CA . ASP A 1 71 ? 17.740 -13.049 -22.660 1.00 93.25 71 ASP A CA 1
ATOM 577 C C . ASP A 1 71 ? 16.555 -12.889 -21.696 1.00 93.25 71 ASP A C 1
ATOM 579 O O . ASP A 1 71 ? 16.690 -12.414 -20.568 1.00 93.25 71 ASP A O 1
ATOM 583 N N . PHE A 1 72 ? 15.384 -13.331 -22.148 1.00 93.19 72 PHE A N 1
ATOM 584 C CA . PHE A 1 72 ? 14.127 -13.318 -21.399 1.00 93.19 72 PHE A CA 1
ATOM 585 C C . PHE A 1 72 ? 13.524 -14.725 -21.257 1.00 93.19 72 PHE A C 1
ATOM 587 O O . PHE A 1 72 ? 12.352 -14.864 -20.894 1.00 93.19 72 PHE A O 1
ATOM 594 N N . SER A 1 73 ? 14.297 -15.779 -21.544 1.00 93.50 73 SER A N 1
ATOM 595 C CA . SER A 1 73 ? 13.830 -17.172 -21.524 1.00 93.50 73 SER A CA 1
ATOM 596 C C . SER A 1 73 ? 13.238 -17.573 -20.168 1.00 93.50 73 SER A C 1
ATOM 598 O O . SER A 1 73 ? 12.173 -18.193 -20.119 1.00 93.50 73 SER A O 1
ATOM 600 N N . GLU A 1 74 ? 13.868 -17.150 -19.071 1.00 91.94 74 GLU A N 1
ATOM 601 C CA . GLU A 1 74 ? 13.391 -17.394 -17.704 1.00 91.94 74 GLU A CA 1
ATOM 602 C C . GLU A 1 74 ? 12.065 -16.669 -17.411 1.00 91.94 74 GLU A C 1
ATOM 604 O O . GLU A 1 74 ? 11.105 -17.278 -16.930 1.00 91.94 74 GLU A O 1
ATOM 609 N N . LEU A 1 75 ? 11.958 -15.387 -17.784 1.00 92.12 75 LEU A N 1
ATOM 610 C CA . LEU A 1 75 ? 10.724 -14.610 -17.618 1.00 92.12 75 LEU A CA 1
ATOM 611 C C . LEU A 1 75 ? 9.569 -15.208 -18.427 1.00 92.12 75 LEU A C 1
ATOM 613 O O . LEU A 1 75 ? 8.441 -15.298 -17.941 1.00 92.12 75 LEU A O 1
ATOM 617 N N . LYS A 1 76 ? 9.854 -15.681 -19.645 1.00 92.19 76 LYS A N 1
ATOM 618 C CA . LYS A 1 76 ? 8.877 -16.361 -20.499 1.00 92.19 76 LYS A CA 1
ATOM 619 C C . LYS A 1 76 ? 8.383 -17.663 -19.869 1.00 92.19 76 LYS A C 1
ATOM 621 O O . LYS A 1 76 ? 7.182 -17.928 -19.903 1.00 92.19 76 LYS A O 1
ATOM 626 N N . GLN A 1 77 ? 9.270 -18.468 -19.281 1.00 93.94 77 GLN A N 1
ATOM 627 C CA . GLN A 1 77 ? 8.865 -19.684 -18.566 1.00 93.94 77 GLN A CA 1
ATOM 628 C C . GLN A 1 77 ? 7.973 -19.356 -17.364 1.00 93.94 77 GLN A C 1
ATOM 630 O O . GLN A 1 77 ? 6.920 -19.976 -17.199 1.00 93.94 77 GLN A O 1
ATOM 635 N N . ARG A 1 78 ? 8.341 -18.343 -16.573 1.00 91.19 78 ARG A N 1
ATOM 636 C CA . ARG A 1 78 ? 7.546 -17.890 -15.425 1.00 91.19 78 ARG A CA 1
ATOM 637 C C . ARG A 1 78 ? 6.165 -17.375 -15.844 1.00 91.19 78 ARG A C 1
ATOM 639 O O . ARG A 1 78 ? 5.171 -17.729 -15.214 1.00 91.19 78 ARG A O 1
ATOM 646 N N . TYR A 1 79 ? 6.084 -16.622 -16.941 1.00 93.00 79 TYR A N 1
ATOM 647 C CA . TYR A 1 79 ? 4.820 -16.167 -17.529 1.00 93.00 79 TYR A CA 1
ATOM 648 C C . TYR A 1 79 ? 3.914 -17.342 -17.928 1.00 93.00 79 TYR A C 1
ATOM 650 O O . TYR A 1 79 ? 2.733 -17.358 -17.586 1.00 93.00 79 TYR A O 1
ATOM 658 N N . LEU A 1 80 ? 4.461 -18.365 -18.596 1.00 92.50 80 LEU A N 1
ATOM 659 C CA . LEU A 1 80 ? 3.695 -19.552 -18.998 1.00 92.50 80 LEU A CA 1
ATOM 660 C C . LEU A 1 80 ? 3.189 -20.356 -17.796 1.00 92.50 80 LEU A C 1
ATOM 662 O O . LEU A 1 80 ? 2.040 -20.796 -17.792 1.00 92.50 80 LEU A O 1
ATOM 666 N N . GLN A 1 81 ? 4.015 -20.522 -16.762 1.00 92.31 81 GLN A N 1
ATOM 667 C CA . GLN A 1 81 ? 3.613 -21.202 -15.528 1.00 92.31 81 GLN A CA 1
ATOM 668 C C . GLN A 1 81 ? 2.491 -20.455 -14.806 1.00 92.31 81 GLN A C 1
ATOM 670 O O . GLN A 1 81 ? 1.546 -21.077 -14.325 1.00 92.31 81 GLN A O 1
ATOM 675 N N . LEU A 1 82 ? 2.588 -19.127 -14.729 1.00 89.38 82 LEU A N 1
ATOM 676 C CA . LEU A 1 82 ? 1.588 -18.294 -14.075 1.00 89.38 82 LEU A CA 1
ATOM 677 C C . LEU A 1 82 ? 0.265 -18.282 -14.857 1.00 89.38 82 LEU A C 1
ATOM 679 O O . LEU A 1 82 ? -0.802 -18.425 -14.266 1.00 89.38 82 LEU A O 1
ATOM 683 N N . ARG A 1 83 ? 0.329 -18.238 -16.191 1.00 89.19 83 ARG A N 1
ATOM 684 C CA . ARG A 1 83 ? -0.847 -18.345 -17.064 1.00 89.19 83 ARG A CA 1
ATOM 685 C C . ARG A 1 83 ? -1.544 -19.699 -16.924 1.00 89.19 83 ARG A C 1
ATOM 687 O O . ARG A 1 83 ? -2.763 -19.749 -16.816 1.00 89.19 83 ARG A O 1
ATOM 694 N N . ALA A 1 84 ? -0.780 -20.787 -16.846 1.00 89.75 84 ALA A N 1
ATOM 695 C CA . ALA A 1 84 ? -1.334 -22.120 -16.619 1.00 89.75 84 ALA A CA 1
ATOM 696 C C . ALA A 1 84 ? -1.999 -22.272 -15.237 1.00 89.75 84 ALA A C 1
ATOM 698 O O . ALA A 1 84 ? -2.848 -23.143 -15.066 1.00 89.75 84 ALA A O 1
ATOM 699 N N . LYS A 1 85 ? -1.614 -21.461 -14.238 1.00 84.00 85 LYS A N 1
ATOM 700 C CA . LYS A 1 85 ? -2.317 -21.394 -12.946 1.00 84.00 85 LYS A CA 1
ATOM 701 C C . LYS A 1 85 ? -3.646 -20.649 -13.065 1.00 84.00 85 LYS A C 1
ATOM 703 O O . LYS A 1 85 ? -4.604 -21.088 -12.446 1.00 84.00 85 LYS A O 1
ATOM 708 N N . LEU A 1 86 ? -3.705 -19.583 -13.869 1.00 82.19 86 LEU A N 1
ATOM 709 C CA . LEU A 1 86 ? -4.942 -18.840 -14.133 1.00 82.19 86 LEU A CA 1
ATOM 710 C C . LEU A 1 86 ? -5.983 -19.705 -14.861 1.00 82.19 86 LEU A C 1
ATOM 712 O O . LEU A 1 86 ? -7.140 -19.706 -14.482 1.00 82.19 86 LEU A O 1
ATOM 716 N N . GLU A 1 87 ? -5.565 -20.492 -15.857 1.00 75.81 87 GLU A N 1
ATOM 717 C CA . GLU A 1 87 ? -6.459 -21.370 -16.640 1.00 75.81 87 GLU A CA 1
ATOM 718 C C . GLU A 1 87 ? -7.025 -22.568 -15.842 1.00 75.81 87 GLU A C 1
ATOM 720 O O . GLU A 1 87 ? -7.869 -23.302 -16.352 1.00 75.81 87 GLU A O 1
ATOM 725 N N . LYS A 1 88 ? -6.551 -22.799 -14.610 1.00 70.00 88 LYS A N 1
ATOM 726 C CA . LYS A 1 88 ? -7.013 -23.878 -13.716 1.00 70.00 88 LYS A CA 1
ATOM 727 C C . LYS A 1 88 ? -8.015 -23.418 -12.649 1.00 70.00 88 LYS A C 1
ATOM 729 O O . LYS A 1 88 ? -8.449 -24.261 -11.862 1.00 70.00 88 LYS A O 1
ATOM 734 N N . ILE A 1 89 ? -8.315 -22.121 -12.592 1.00 56.94 89 ILE A N 1
ATOM 735 C CA . ILE A 1 89 ? -9.299 -21.498 -11.693 1.00 56.94 89 ILE A CA 1
ATOM 736 C C . ILE A 1 89 ? -10.595 -21.297 -12.477 1.00 56.94 89 ILE A C 1
ATOM 738 O O . ILE A 1 89 ? -11.662 -21.594 -11.900 1.00 56.94 89 ILE A O 1
#

Secondary structure (DSSP, 8-state):
-EEEEEEETTEEEEEEEESSS-PPTT-EEE-HHHHHHHHHHTS----PPPHHHHHHHHHHHHHHHHHTT---HHHHHHHHHHHHHHTT-

pLDDT: mean 88.27, std 10.64, range [51.44, 96.88]

Radius of gyration: 23.48 Å; chains: 1; bounding box: 39×45×52 Å